Protein AF-A0A9D1CHQ2-F1 (afdb_monomer_lite)

Foldseek 3Di:
DVVCVVCVVVLVVLLVVLQVVLVVVCVVVVDDDLLSLLSSLLSSLVSLVVVLVVLVCVQVCVCLCVVLVVVVVVCVVVVNDDDPVVSVVVSVVSNVPDDRDPCNVVSNVSSVVSNVVSVVSPDPPD

pLDDT: mean 82.07, std 10.8, range [42.53, 94.44]

Sequence (126 aa):
MASFRKHWKTAVVLLVVGVVLFIIRQLYRGVWGLVFLSDLLFTVAMVYLIWGLIHTIGNMDMFASLIWGTKCLVRLIRGKQDSSQRMRDGYLEYVRSRRRHTDVPMLMVLAAGFFILSLLASLPVL

Organism: NCBI:txid2840693

Secondary structure (DSSP, 8-state):
-HHHHHHHHHHHHHHHHHHHHHHHHHHHH----TTHHHHHHHHHHHHHHHHHHHHHHHHTTTTHHHHHHHHHHHHHHTT----HHHHHHHHHHHHHTPPP-TTHHHHHHHHHHHHHHHHHHHS---

Structure (mmCIF, N/CA/C/O backbone):
data_AF-A0A9D1CHQ2-F1
#
_entry.id   AF-A0A9D1CHQ2-F1
#
loop_
_atom_site.group_PDB
_atom_site.id
_atom_site.type_symbol
_atom_site.label_atom_id
_atom_site.label_alt_id
_atom_site.label_comp_id
_atom_site.label_asym_id
_atom_site.label_entity_id
_atom_site.label_seq_id
_atom_site.pdbx_PDB_ins_code
_atom_site.Cartn_x
_atom_site.Cartn_y
_atom_site.Cartn_z
_atom_site.occupancy
_atom_site.B_iso_or_equiv
_atom_site.auth_seq_id
_atom_site.auth_comp_id
_atom_site.auth_asym_id
_atom_site.auth_atom_id
_atom_site.pdbx_PDB_model_num
ATOM 1 N N . MET A 1 1 ? -15.269 -11.206 -9.907 1.00 42.62 1 MET A N 1
ATOM 2 C CA . MET A 1 1 ? -15.216 -10.024 -10.807 1.00 42.62 1 MET A CA 1
ATOM 3 C C . MET A 1 1 ? -15.836 -8.742 -10.229 1.00 42.62 1 MET A C 1
ATOM 5 O O . MET A 1 1 ? -15.269 -7.683 -10.462 1.00 42.62 1 MET A O 1
ATOM 9 N N . ALA A 1 2 ? -16.917 -8.783 -9.433 1.00 44.66 2 ALA A N 1
ATOM 10 C CA . ALA A 1 2 ? -17.571 -7.568 -8.904 1.00 44.66 2 ALA A CA 1
ATOM 11 C C . ALA A 1 2 ? -16.686 -6.659 -8.007 1.00 44.66 2 ALA A C 1
ATOM 13 O O . ALA A 1 2 ? -16.865 -5.444 -8.004 1.00 44.66 2 ALA A O 1
ATOM 14 N N . SER A 1 3 ? -15.696 -7.214 -7.290 1.00 53.16 3 SER A N 1
ATOM 15 C CA . SER A 1 3 ? -14.783 -6.428 -6.433 1.00 53.16 3 SER A CA 1
ATOM 16 C C . SER A 1 3 ? -13.771 -5.577 -7.224 1.00 53.16 3 SER A C 1
ATOM 18 O O . SER A 1 3 ? -13.431 -4.472 -6.801 1.00 53.16 3 SER A O 1
ATOM 20 N N . PHE A 1 4 ? -13.341 -6.037 -8.407 1.00 54.09 4 PHE A N 1
ATOM 21 C CA . PHE A 1 4 ? -12.336 -5.345 -9.231 1.00 54.09 4 PHE A CA 1
ATOM 22 C C . PHE A 1 4 ? -12.855 -4.001 -9.756 1.00 54.09 4 PHE A C 1
ATOM 24 O O . PHE A 1 4 ? -12.169 -2.985 -9.674 1.00 54.09 4 PHE A O 1
ATOM 31 N N . ARG A 1 5 ? -14.112 -3.965 -10.222 1.00 60.31 5 ARG A N 1
ATOM 32 C CA . ARG A 1 5 ? -14.739 -2.739 -10.746 1.00 60.31 5 ARG A CA 1
ATOM 33 C C . ARG A 1 5 ? -14.895 -1.657 -9.671 1.00 60.31 5 ARG A C 1
ATOM 35 O O . ARG A 1 5 ? -14.860 -0.473 -9.985 1.00 60.31 5 ARG A O 1
ATOM 42 N N . LYS A 1 6 ? -15.037 -2.063 -8.403 1.00 70.44 6 LYS A N 1
ATOM 43 C CA . LYS A 1 6 ? -15.213 -1.158 -7.259 1.00 70.44 6 LYS A CA 1
ATOM 44 C C . LYS A 1 6 ? -13.916 -0.449 -6.854 1.00 70.44 6 LYS A C 1
ATOM 46 O O . LYS A 1 6 ? -13.975 0.704 -6.442 1.00 70.44 6 LYS A O 1
ATOM 51 N N . HIS A 1 7 ? -12.766 -1.108 -7.004 1.00 78.56 7 HIS A N 1
ATOM 52 C CA . HIS A 1 7 ? -11.463 -0.597 -6.547 1.00 78.56 7 HIS A CA 1
ATOM 53 C C . HIS A 1 7 ? -10.521 -0.188 -7.694 1.00 78.56 7 HIS A C 1
ATOM 55 O O . HIS A 1 7 ? -9.406 0.267 -7.452 1.00 78.56 7 HIS A O 1
ATOM 61 N N . TRP A 1 8 ? -10.987 -0.272 -8.945 1.00 80.81 8 TRP A N 1
ATOM 62 C CA . TRP A 1 8 ? -10.243 0.141 -10.140 1.00 80.81 8 TRP A CA 1
ATOM 63 C C . TRP A 1 8 ? -9.728 1.583 -10.067 1.00 80.81 8 TRP A C 1
ATOM 65 O O . TRP A 1 8 ? -8.591 1.845 -10.442 1.00 80.81 8 TRP A O 1
ATOM 75 N N . LYS A 1 9 ? -10.531 2.519 -9.539 1.00 86.50 9 LYS A N 1
ATOM 76 C CA . LYS A 1 9 ? -10.114 3.925 -9.388 1.00 86.50 9 LYS A CA 1
ATOM 77 C C . LYS A 1 9 ? -8.868 4.053 -8.507 1.00 86.50 9 LYS A C 1
ATOM 79 O O . LYS A 1 9 ? -7.944 4.765 -8.875 1.00 86.50 9 LYS A O 1
ATOM 84 N N . THR A 1 10 ? -8.828 3.335 -7.385 1.00 86.31 10 THR A N 1
ATOM 85 C CA . THR A 1 10 ? -7.673 3.318 -6.477 1.00 86.31 10 THR A CA 1
ATOM 86 C C . THR A 1 10 ? -6.443 2.747 -7.170 1.00 86.31 10 THR A C 1
ATOM 88 O O . THR A 1 10 ? -5.372 3.333 -7.076 1.00 86.31 10 THR A O 1
ATOM 91 N N . ALA A 1 11 ? -6.600 1.660 -7.930 1.00 87.38 11 ALA A N 1
ATOM 92 C CA . ALA A 1 11 ? -5.504 1.099 -8.712 1.00 87.38 11 ALA A CA 1
ATOM 93 C C . ALA A 1 11 ? -4.964 2.105 -9.745 1.00 87.38 11 ALA A C 1
ATOM 95 O O . ALA A 1 11 ? -3.767 2.362 -9.784 1.00 87.38 11 ALA A O 1
ATOM 96 N N . VAL A 1 12 ? -5.834 2.767 -10.514 1.00 91.56 12 VAL A N 1
ATOM 97 C CA . VAL A 1 12 ? -5.403 3.786 -11.490 1.00 91.56 12 VAL A CA 1
ATOM 98 C C . VAL A 1 12 ? -4.637 4.920 -10.812 1.00 91.56 12 VAL A C 1
ATOM 100 O O . VAL A 1 12 ? -3.578 5.308 -11.297 1.00 91.56 12 VAL A O 1
ATOM 103 N N . VAL A 1 13 ? -5.125 5.420 -9.674 1.00 91.94 13 VAL A N 1
ATOM 104 C CA . VAL A 1 13 ? -4.429 6.469 -8.915 1.00 91.94 13 VAL A CA 1
ATOM 105 C C . VAL A 1 13 ? -3.041 5.997 -8.475 1.00 91.94 13 VAL A C 1
ATOM 107 O O . VAL A 1 13 ? -2.070 6.717 -8.683 1.00 91.94 13 VAL A O 1
ATOM 110 N N . LEU A 1 14 ? -2.917 4.785 -7.929 1.00 92.19 14 LEU A N 1
ATOM 111 C CA . LEU A 1 14 ? -1.624 4.233 -7.504 1.00 92.19 14 LEU A CA 1
ATOM 112 C C . LEU A 1 14 ? -0.663 4.015 -8.676 1.00 92.19 14 LEU A C 1
ATOM 114 O O . LEU A 1 14 ? 0.534 4.253 -8.536 1.00 92.19 14 LEU A O 1
ATOM 118 N N . LEU A 1 15 ? -1.181 3.624 -9.842 1.00 92.69 15 LEU A N 1
ATOM 119 C CA . LEU A 1 15 ? -0.388 3.516 -11.062 1.00 92.69 15 LEU A CA 1
ATOM 120 C C . LEU A 1 15 ? 0.167 4.881 -11.478 1.00 92.69 15 LEU A C 1
ATOM 122 O O . LEU A 1 15 ? 1.365 4.997 -11.721 1.00 92.69 15 LEU A O 1
ATOM 126 N N . VAL A 1 16 ? -0.673 5.921 -11.497 1.00 94.25 16 VAL A N 1
ATOM 127 C CA . VAL A 1 16 ? -0.240 7.295 -11.803 1.00 94.25 16 VAL A CA 1
ATOM 128 C C . VAL A 1 16 ? 0.806 7.770 -10.795 1.00 94.25 16 VAL A C 1
ATOM 130 O O . VAL A 1 16 ? 1.835 8.303 -11.199 1.00 94.25 16 VAL A O 1
ATOM 133 N N . VAL A 1 17 ? 0.598 7.525 -9.498 1.00 94.06 17 VAL A N 1
ATOM 134 C CA . VAL A 1 17 ? 1.577 7.859 -8.449 1.00 94.06 17 VAL A CA 1
ATOM 135 C C . VAL A 1 17 ? 2.912 7.150 -8.691 1.00 94.06 17 VAL A C 1
ATOM 137 O O . VAL A 1 17 ? 3.956 7.793 -8.625 1.00 94.06 17 VAL A O 1
ATOM 140 N N . GLY A 1 18 ? 2.898 5.856 -9.022 1.00 91.19 18 GLY A N 1
ATOM 141 C CA . GLY A 1 18 ? 4.113 5.102 -9.343 1.00 91.19 18 GLY A CA 1
ATOM 142 C C . GLY A 1 18 ? 4.865 5.657 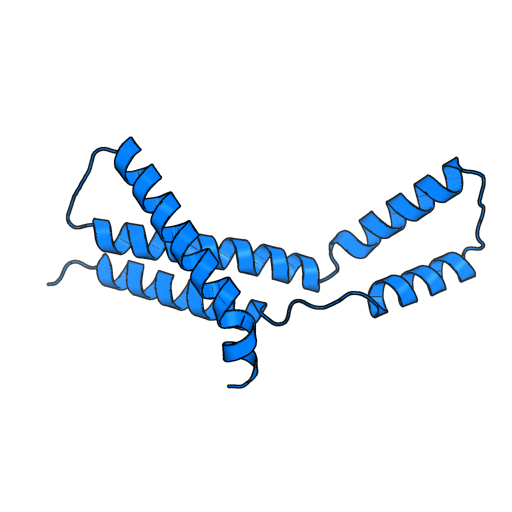-10.552 1.00 91.19 18 GLY A C 1
ATOM 143 O O . GLY A 1 18 ? 6.083 5.818 -10.489 1.00 91.19 18 GLY A O 1
ATOM 144 N N . VAL A 1 19 ? 4.148 6.026 -11.618 1.00 92.31 19 VAL A N 1
ATOM 145 C CA . VAL A 1 19 ? 4.735 6.655 -12.813 1.00 92.31 19 VAL A CA 1
ATOM 146 C C . VAL A 1 19 ? 5.344 8.018 -12.474 1.00 92.31 19 VAL A C 1
ATOM 148 O O . VAL A 1 19 ? 6.474 8.298 -12.865 1.00 92.31 19 VAL A O 1
ATOM 151 N N . VAL A 1 20 ? 4.637 8.857 -11.713 1.00 93.38 20 VAL A N 1
ATOM 152 C CA . VAL A 1 20 ? 5.133 10.182 -11.306 1.00 93.38 20 VAL A CA 1
ATOM 153 C C . VAL A 1 20 ? 6.388 10.060 -10.442 1.00 93.38 20 VAL A C 1
ATOM 155 O O . VAL A 1 20 ? 7.378 10.737 -10.712 1.00 93.38 20 VAL A O 1
ATOM 158 N N . LEU A 1 21 ? 6.389 9.170 -9.444 1.00 91.00 21 LEU A N 1
ATOM 159 C CA . LEU A 1 21 ? 7.564 8.921 -8.600 1.00 91.00 21 LEU A CA 1
ATOM 160 C C . LEU A 1 21 ? 8.759 8.433 -9.417 1.00 91.00 21 LEU A C 1
ATOM 162 O O . LEU A 1 21 ? 9.891 8.846 -9.168 1.00 91.00 21 LEU A O 1
ATOM 166 N N . PHE A 1 22 ? 8.508 7.587 -10.412 1.00 90.12 22 PHE A N 1
ATOM 167 C CA . PHE A 1 22 ? 9.542 7.135 -11.323 1.00 90.12 22 PHE A CA 1
ATOM 168 C C . PHE A 1 22 ? 10.112 8.280 -12.177 1.00 90.12 22 PHE A C 1
ATOM 170 O O . PHE A 1 22 ? 11.332 8.418 -12.256 1.00 90.12 22 PHE A O 1
ATOM 177 N N . ILE A 1 23 ? 9.263 9.138 -12.756 1.00 87.62 23 ILE A N 1
ATOM 178 C CA . ILE A 1 23 ? 9.707 10.310 -13.531 1.00 87.62 23 ILE A CA 1
ATOM 179 C C . ILE A 1 23 ? 10.569 11.224 -12.659 1.00 87.62 23 ILE A C 1
ATOM 181 O O . ILE A 1 23 ? 11.662 11.605 -13.072 1.00 87.62 23 ILE A O 1
ATOM 185 N N . ILE A 1 24 ? 10.120 11.526 -11.437 1.00 87.69 24 ILE A N 1
ATOM 186 C CA . ILE A 1 24 ? 10.886 12.327 -10.474 1.00 87.69 24 ILE A CA 1
ATOM 187 C C . ILE A 1 24 ? 12.249 11.674 -10.224 1.00 87.69 24 ILE A C 1
ATOM 189 O O . ILE A 1 24 ? 13.282 12.325 -10.372 1.00 87.69 24 ILE A O 1
ATOM 193 N N . ARG A 1 25 ? 12.277 10.373 -9.913 1.00 85.88 25 ARG A N 1
ATOM 194 C CA . ARG A 1 25 ? 13.520 9.623 -9.680 1.00 85.88 25 ARG A CA 1
ATOM 195 C C . ARG A 1 25 ? 14.476 9.693 -10.875 1.00 85.88 25 ARG A C 1
ATOM 197 O O . ARG A 1 25 ? 15.681 9.824 -10.664 1.00 85.88 25 ARG A O 1
ATOM 204 N N . GLN A 1 26 ? 13.960 9.633 -12.102 1.00 82.38 26 GLN A N 1
ATOM 205 C CA . GLN A 1 26 ? 14.780 9.708 -13.312 1.00 82.38 26 GLN A CA 1
ATOM 206 C C . GLN A 1 26 ? 15.279 11.107 -13.643 1.00 82.38 26 GLN A C 1
ATOM 208 O O . GLN A 1 26 ? 16.426 11.239 -14.071 1.00 82.38 26 GLN A O 1
ATOM 213 N N . LEU A 1 27 ? 14.496 12.145 -13.356 1.00 83.19 27 LEU A N 1
ATOM 214 C CA . LEU A 1 27 ? 14.970 13.527 -13.427 1.00 83.19 27 LEU A CA 1
ATOM 215 C C . LEU A 1 27 ? 16.160 13.757 -12.483 1.00 83.19 27 LEU A C 1
ATOM 217 O O . LEU A 1 27 ? 17.128 14.399 -12.878 1.00 83.19 27 LEU A O 1
ATOM 221 N N . TYR A 1 28 ? 16.134 13.178 -11.277 1.00 82.00 28 TYR A N 1
ATOM 222 C CA . TYR A 1 28 ? 17.252 13.271 -10.330 1.00 82.00 28 TYR A CA 1
ATOM 223 C C . TYR A 1 28 ? 18.483 12.449 -10.730 1.00 82.00 28 TYR A C 1
ATOM 225 O O . TYR A 1 28 ? 19.602 12.843 -10.416 1.00 82.00 28 TYR A O 1
ATOM 233 N N . ARG A 1 29 ? 18.301 11.290 -11.376 1.00 76.56 29 ARG A N 1
ATOM 234 C CA . ARG A 1 29 ? 19.416 10.398 -11.737 1.00 76.56 29 ARG A CA 1
ATOM 235 C C . ARG A 1 29 ? 20.093 10.757 -13.056 1.00 76.56 29 ARG A C 1
ATOM 237 O O . ARG A 1 29 ? 21.244 10.385 -13.233 1.00 76.56 29 ARG A O 1
ATOM 244 N N . GLY A 1 30 ? 19.404 11.425 -13.982 1.00 67.25 30 GLY A N 1
ATOM 245 C CA . GLY A 1 30 ? 19.966 11.826 -15.279 1.00 67.25 30 GLY A CA 1
ATOM 246 C C . GLY A 1 30 ? 20.327 10.669 -16.226 1.00 67.25 30 GLY A C 1
ATOM 247 O O . GLY A 1 30 ? 20.876 10.911 -17.296 1.00 67.25 30 GLY A O 1
ATOM 248 N N . VAL A 1 31 ? 20.017 9.415 -15.871 1.00 60.59 31 VAL A N 1
ATOM 249 C CA . VAL A 1 31 ? 20.359 8.216 -16.654 1.00 60.59 31 VAL A CA 1
ATOM 250 C C . VAL A 1 31 ? 19.116 7.691 -17.365 1.00 60.59 31 VAL A C 1
ATOM 252 O O . VAL A 1 31 ? 18.246 7.098 -16.735 1.00 60.59 31 VAL A O 1
ATOM 255 N N . TRP A 1 32 ? 19.052 7.856 -18.685 1.00 62.59 32 TRP A N 1
ATOM 256 C CA . TRP A 1 32 ? 18.013 7.278 -19.543 1.00 62.59 32 TRP A CA 1
ATOM 257 C C . TRP A 1 32 ? 18.625 6.109 -20.327 1.00 62.59 32 TRP A C 1
ATOM 259 O O . TRP A 1 32 ? 19.257 6.316 -21.356 1.00 62.59 32 TRP A O 1
ATOM 269 N N . GLY A 1 33 ? 18.515 4.886 -19.799 1.00 63.62 33 GLY A N 1
ATOM 270 C CA . GLY A 1 33 ? 19.120 3.682 -20.389 1.00 63.62 33 GLY A CA 1
ATOM 271 C C . GLY A 1 33 ? 18.150 2.503 -20.508 1.00 63.62 33 GLY A C 1
ATOM 272 O O . GLY A 1 33 ? 17.009 2.585 -20.067 1.00 63.62 33 GLY A O 1
ATOM 273 N N . LEU A 1 34 ? 18.622 1.381 -21.067 1.00 59.47 34 LEU A N 1
ATOM 274 C CA . LEU A 1 34 ? 17.850 0.151 -21.348 1.00 59.47 34 LEU A CA 1
ATOM 275 C C . LEU A 1 34 ? 17.070 -0.425 -20.146 1.00 59.47 34 LEU A C 1
ATOM 277 O O . LEU A 1 34 ? 16.048 -1.075 -20.333 1.00 59.47 34 LEU A O 1
ATOM 281 N N . VAL A 1 35 ? 17.497 -0.139 -18.913 1.00 70.75 35 VAL A N 1
ATOM 282 C CA . VAL A 1 35 ? 16.851 -0.617 -17.670 1.00 70.75 35 VAL A CA 1
ATOM 283 C C . VAL A 1 35 ? 15.606 0.209 -17.289 1.00 70.75 35 VAL A C 1
ATOM 285 O O . VAL A 1 35 ? 14.903 -0.111 -16.332 1.00 70.75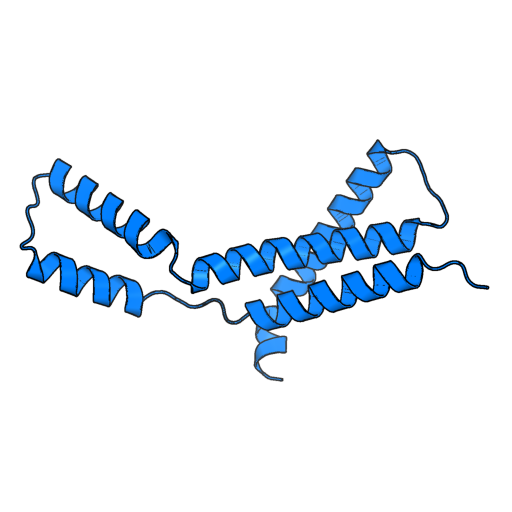 35 VAL A O 1
ATOM 288 N N . PHE A 1 36 ? 15.281 1.252 -18.060 1.00 80.25 36 PHE A N 1
ATOM 289 C CA . PHE A 1 36 ? 14.183 2.189 -17.800 1.00 80.25 36 PHE A CA 1
ATOM 290 C C . PHE A 1 36 ? 12.826 1.506 -17.586 1.00 80.25 36 PHE A C 1
ATOM 292 O O . PHE A 1 36 ? 12.085 1.875 -16.675 1.00 80.25 36 PHE A O 1
ATOM 299 N N . LEU A 1 37 ? 12.502 0.492 -18.395 1.00 82.62 37 LEU A N 1
ATOM 300 C CA . LEU A 1 37 ? 11.223 -0.212 -18.291 1.00 82.62 37 LEU A CA 1
ATOM 301 C C . LEU A 1 37 ? 11.142 -1.064 -17.017 1.00 82.62 37 LEU A C 1
ATOM 303 O O . LEU A 1 37 ? 10.117 -1.047 -16.336 1.00 82.62 37 LEU A O 1
ATOM 307 N N . SER A 1 38 ? 12.224 -1.765 -16.667 1.00 85.19 38 SER A N 1
ATOM 308 C CA . SER A 1 38 ? 12.296 -2.533 -15.420 1.00 85.19 38 SER A CA 1
ATOM 309 C C . SER A 1 38 ? 12.149 -1.619 -14.204 1.00 85.19 38 SER A C 1
ATOM 311 O O . SER A 1 38 ? 11.326 -1.890 -13.331 1.00 85.19 38 SER A O 1
ATOM 313 N N . ASP A 1 39 ? 12.874 -0.498 -14.172 1.00 87.00 39 ASP A N 1
ATOM 314 C CA . ASP A 1 39 ? 12.838 0.438 -13.046 1.00 87.00 39 ASP A CA 1
ATOM 315 C C . ASP A 1 39 ? 11.458 1.096 -12.874 1.00 87.00 39 ASP A C 1
ATOM 317 O O . ASP A 1 39 ? 11.011 1.320 -11.741 1.00 87.00 39 ASP A O 1
ATOM 321 N N . LEU A 1 40 ? 10.757 1.376 -13.979 1.00 89.75 40 LEU A N 1
ATOM 322 C CA . LEU A 1 40 ? 9.380 1.872 -13.960 1.00 89.75 40 LEU A CA 1
ATOM 323 C C . LEU A 1 40 ? 8.441 0.841 -13.332 1.00 89.75 40 LEU A C 1
ATOM 325 O O . LEU A 1 40 ? 7.723 1.153 -12.379 1.00 89.75 40 LEU A O 1
ATOM 329 N N . LEU A 1 41 ? 8.462 -0.389 -13.851 1.00 90.25 41 LEU A N 1
ATOM 330 C CA . LEU A 1 41 ? 7.615 -1.484 -13.378 1.00 90.25 41 LEU A CA 1
ATOM 331 C C . LEU A 1 41 ? 7.887 -1.793 -11.903 1.00 90.25 41 LEU A C 1
ATOM 333 O O . LEU A 1 41 ? 6.944 -1.954 -11.129 1.00 90.25 41 LEU A O 1
ATOM 337 N N . PHE A 1 42 ? 9.155 -1.781 -11.490 1.00 90.31 42 PHE A N 1
ATOM 338 C CA . PHE A 1 42 ? 9.553 -1.947 -10.097 1.00 90.31 42 PHE A CA 1
ATOM 339 C C . PHE A 1 42 ? 8.993 -0.836 -9.206 1.00 90.31 42 PHE A C 1
ATOM 341 O O . PHE A 1 42 ? 8.433 -1.104 -8.144 1.00 90.31 42 PHE A O 1
ATOM 348 N N . THR A 1 43 ? 9.112 0.422 -9.634 1.00 92.12 43 THR A N 1
ATOM 349 C CA . THR A 1 43 ? 8.628 1.570 -8.853 1.00 92.12 43 THR A CA 1
ATOM 350 C C . THR A 1 43 ? 7.112 1.501 -8.672 1.00 92.12 43 THR A C 1
ATOM 352 O O . THR A 1 43 ? 6.611 1.673 -7.560 1.00 92.12 43 THR A O 1
ATOM 355 N N . VAL A 1 44 ? 6.377 1.167 -9.737 1.00 93.12 44 VAL A N 1
ATOM 356 C CA . VAL A 1 44 ? 4.929 0.933 -9.672 1.00 93.12 44 VAL A CA 1
ATOM 357 C C . VAL A 1 44 ? 4.612 -0.239 -8.736 1.00 93.12 44 VAL A C 1
ATOM 359 O O . VAL A 1 44 ? 3.764 -0.091 -7.856 1.00 93.12 44 VAL A O 1
ATOM 362 N N . ALA A 1 45 ? 5.322 -1.367 -8.850 1.00 92.81 45 ALA A N 1
ATOM 363 C CA . ALA A 1 45 ? 5.144 -2.527 -7.975 1.00 92.81 45 ALA A CA 1
ATOM 364 C C . ALA A 1 45 ? 5.302 -2.163 -6.491 1.00 92.81 45 ALA A C 1
ATOM 366 O O . ALA A 1 45 ? 4.462 -2.539 -5.672 1.00 92.81 45 ALA A O 1
ATOM 367 N N . MET A 1 46 ? 6.330 -1.380 -6.149 1.00 94.38 46 MET A N 1
ATOM 368 C CA . MET A 1 46 ? 6.575 -0.930 -4.777 1.00 94.38 46 MET A CA 1
ATOM 369 C C . MET A 1 46 ? 5.452 -0.039 -4.242 1.00 94.38 46 MET A C 1
ATOM 371 O O . MET A 1 46 ? 5.054 -0.202 -3.092 1.00 94.38 46 MET A O 1
ATOM 375 N N . VAL A 1 47 ? 4.886 0.856 -5.059 1.00 94.44 47 VAL A N 1
ATOM 376 C CA . VAL A 1 47 ? 3.745 1.692 -4.641 1.00 94.44 47 VAL A CA 1
ATOM 377 C C . VAL A 1 47 ? 2.530 0.833 -4.292 1.00 94.44 47 VAL A C 1
ATOM 379 O O . VAL A 1 47 ? 1.931 1.016 -3.230 1.00 94.44 47 VAL A O 1
ATOM 382 N N . TYR A 1 48 ? 2.190 -0.141 -5.141 1.00 92.69 48 TYR A N 1
ATOM 383 C CA . TYR A 1 48 ? 1.099 -1.078 -4.863 1.00 92.69 48 TYR A CA 1
ATOM 384 C C . TYR A 1 48 ? 1.363 -1.930 -3.619 1.00 92.69 48 TYR A C 1
ATOM 386 O O . TYR A 1 48 ? 0.453 -2.136 -2.814 1.00 92.69 48 TYR A O 1
ATOM 394 N N . LEU A 1 49 ? 2.602 -2.396 -3.443 1.00 92.56 49 LEU A N 1
ATOM 395 C CA . LEU A 1 49 ? 3.008 -3.217 -2.308 1.00 92.56 49 LEU A CA 1
ATOM 396 C C . LEU A 1 49 ? 2.909 -2.441 -0.991 1.00 92.56 49 LEU A C 1
ATOM 398 O O . LEU A 1 49 ? 2.277 -2.918 -0.052 1.00 92.56 49 LEU A O 1
ATOM 402 N N . ILE A 1 50 ? 3.469 -1.230 -0.933 1.00 92.88 50 ILE A N 1
ATOM 403 C CA . ILE A 1 50 ? 3.420 -0.365 0.254 1.00 92.88 50 ILE A CA 1
ATOM 404 C C . ILE A 1 50 ? 1.969 -0.038 0.605 1.00 92.88 50 ILE A C 1
ATOM 406 O O . ILE A 1 50 ? 1.559 -0.208 1.754 1.00 92.88 50 ILE A O 1
ATOM 410 N N . TRP A 1 51 ? 1.167 0.376 -0.378 1.00 91.69 51 TRP A N 1
ATOM 411 C CA . TRP A 1 51 ? -0.236 0.712 -0.143 1.00 91.69 51 TRP A CA 1
ATOM 412 C C . TRP A 1 51 ? -1.046 -0.497 0.339 1.00 91.69 51 TRP A C 1
ATOM 414 O O . TRP A 1 51 ? -1.796 -0.412 1.314 1.00 91.69 51 TRP A O 1
ATOM 424 N N . GLY A 1 52 ? -0.850 -1.654 -0.298 1.00 88.69 52 GLY A N 1
ATOM 425 C CA . GLY A 1 52 ? -1.487 -2.894 0.117 1.00 88.69 52 GLY A CA 1
ATOM 426 C C . GLY A 1 52 ? -1.061 -3.324 1.524 1.00 88.69 52 GLY A C 1
ATOM 427 O O . GLY A 1 52 ? -1.918 -3.735 2.297 1.00 88.69 52 GLY A O 1
ATOM 428 N N . LEU A 1 53 ? 0.219 -3.185 1.894 1.00 88.62 53 LEU A N 1
ATOM 429 C CA . LEU A 1 53 ? 0.714 -3.505 3.238 1.00 88.62 53 LEU A CA 1
ATOM 430 C C . LEU A 1 53 ? 0.090 -2.599 4.302 1.00 88.62 53 LEU A C 1
ATOM 432 O O . LEU A 1 53 ? -0.341 -3.103 5.337 1.00 88.62 53 LEU A O 1
ATOM 436 N N . ILE A 1 54 ? -0.030 -1.294 4.040 1.00 86.81 54 ILE A N 1
ATOM 437 C CA . ILE A 1 54 ? -0.708 -0.353 4.946 1.00 86.81 54 ILE A CA 1
ATOM 438 C C . ILE A 1 54 ? -2.155 -0.800 5.190 1.00 86.81 54 ILE A C 1
ATOM 440 O O . ILE A 1 54 ? -2.604 -0.857 6.337 1.00 86.81 54 ILE A O 1
ATOM 444 N N . HIS A 1 55 ? -2.880 -1.172 4.133 1.00 85.75 55 HIS A N 1
ATOM 445 C CA . HIS A 1 55 ? -4.251 -1.669 4.259 1.00 85.75 55 HIS A CA 1
ATOM 446 C C . HIS A 1 55 ? -4.323 -3.042 4.954 1.00 85.75 55 HIS A C 1
ATOM 448 O O . HIS A 1 55 ? -5.249 -3.273 5.731 1.00 85.75 55 HIS A O 1
ATOM 454 N N . THR A 1 56 ? -3.351 -3.938 4.744 1.00 84.31 56 THR A N 1
ATOM 455 C CA . THR A 1 56 ? -3.247 -5.217 5.472 1.00 84.31 56 THR A CA 1
ATOM 456 C C . THR A 1 56 ? -3.060 -4.983 6.966 1.00 84.31 56 THR A C 1
ATOM 458 O O . THR A 1 56 ? -3.802 -5.544 7.768 1.00 84.31 56 THR A O 1
ATOM 461 N N . ILE A 1 57 ? -2.128 -4.106 7.347 1.00 82.38 57 ILE A N 1
ATOM 462 C CA . ILE A 1 57 ? -1.885 -3.731 8.746 1.00 82.38 57 ILE A CA 1
ATOM 463 C C . ILE A 1 57 ? -3.147 -3.102 9.355 1.00 82.38 57 ILE A C 1
ATOM 465 O O . ILE A 1 57 ? -3.531 -3.431 10.479 1.00 82.38 57 ILE A O 1
ATOM 469 N N . GLY A 1 58 ? -3.835 -2.244 8.594 1.00 77.25 58 GLY A N 1
ATOM 470 C CA . GLY A 1 58 ? -5.120 -1.667 8.985 1.00 77.25 58 GLY A CA 1
ATOM 471 C C . GLY A 1 58 ? -6.214 -2.718 9.210 1.00 77.25 58 GLY A C 1
ATOM 472 O O . GLY A 1 58 ? -6.967 -2.608 10.175 1.00 77.25 58 GLY A O 1
ATOM 473 N N . ASN A 1 59 ? -6.268 -3.752 8.367 1.00 79.25 59 ASN A N 1
ATOM 474 C CA . ASN A 1 59 ? -7.229 -4.857 8.453 1.00 79.25 59 ASN A CA 1
ATOM 475 C C . ASN A 1 59 ? -6.946 -5.854 9.575 1.00 79.25 59 ASN A C 1
ATOM 477 O O . ASN A 1 59 ? -7.873 -6.515 10.037 1.00 79.25 59 ASN A O 1
ATOM 481 N N . MET A 1 60 ? -5.686 -5.992 9.985 1.00 74.81 60 MET A N 1
ATOM 482 C CA . MET A 1 60 ? -5.287 -6.848 11.104 1.00 74.81 60 MET A CA 1
ATOM 483 C C . MET A 1 60 ? -5.623 -6.232 12.467 1.00 74.81 60 MET A C 1
ATOM 485 O O . MET A 1 60 ? -5.327 -6.842 13.490 1.00 74.81 60 MET A O 1
ATOM 489 N N . ASP A 1 61 ? -6.196 -5.022 12.499 1.00 72.75 61 ASP A N 1
ATOM 490 C CA . ASP A 1 61 ? -6.504 -4.292 13.731 1.00 72.75 61 ASP A CA 1
ATOM 491 C C . ASP A 1 61 ? -5.276 -4.126 14.649 1.00 72.75 61 ASP A C 1
ATOM 493 O O . ASP A 1 61 ? -5.405 -3.908 15.852 1.00 72.75 61 ASP A O 1
ATOM 497 N N . MET A 1 62 ? -4.066 -4.157 14.070 1.00 69.00 62 MET A N 1
ATOM 498 C CA . MET A 1 62 ? -2.790 -4.190 14.799 1.00 69.00 62 MET A CA 1
ATOM 499 C C . MET A 1 62 ? -2.610 -2.973 15.721 1.00 69.00 62 MET A C 1
ATOM 501 O O . MET A 1 62 ? -1.999 -3.068 16.781 1.00 69.00 62 MET A O 1
ATOM 505 N N . PHE A 1 63 ? -3.215 -1.839 15.352 1.00 72.38 63 PHE A N 1
ATOM 506 C CA . PHE A 1 63 ? -3.241 -0.605 16.146 1.00 72.38 63 PHE A CA 1
ATOM 507 C C . PHE A 1 63 ? -4.597 -0.314 16.806 1.00 72.38 63 PHE A C 1
ATOM 509 O O . PHE A 1 63 ? -4.780 0.755 17.391 1.00 72.38 63 PHE A O 1
ATOM 516 N N . ALA A 1 64 ? -5.586 -1.207 16.703 1.00 75.75 64 ALA A N 1
ATOM 517 C CA . ALA A 1 64 ? -6.914 -0.975 17.269 1.00 75.75 64 ALA A CA 1
ATOM 518 C C . ALA A 1 64 ? -6.884 -0.895 18.796 1.00 75.75 64 ALA A C 1
ATOM 520 O O . ALA A 1 64 ? -7.518 -0.004 19.365 1.00 75.75 64 ALA A O 1
ATOM 521 N N . SER A 1 65 ? -6.090 -1.752 19.437 1.00 75.69 65 SER A N 1
ATOM 522 C CA . SER A 1 65 ? -5.838 -1.711 20.878 1.00 75.69 65 SER A CA 1
ATOM 523 C C . SER A 1 65 ? -5.171 -0.400 21.300 1.00 75.69 65 SER A C 1
ATOM 525 O O . SER A 1 65 ? -5.613 0.222 22.261 1.00 75.69 65 SER A O 1
ATOM 527 N N . LEU A 1 66 ? -4.169 0.065 20.545 1.00 81.62 66 LEU A N 1
ATOM 528 C CA . LEU A 1 66 ? -3.438 1.300 20.832 1.00 81.62 66 LEU A CA 1
ATOM 529 C C . LEU A 1 66 ? -4.350 2.532 20.720 1.00 81.62 66 LEU A C 1
ATOM 531 O O . LEU A 1 66 ? -4.443 3.321 21.655 1.00 81.62 66 LEU A O 1
ATOM 535 N N . ILE A 1 67 ? -5.087 2.661 19.610 1.00 82.19 67 ILE A N 1
ATOM 536 C CA . ILE A 1 67 ? -6.007 3.785 19.368 1.00 82.19 67 ILE A CA 1
ATOM 537 C C . ILE A 1 67 ? -7.130 3.803 20.409 1.00 82.19 67 ILE A C 1
ATOM 539 O O . ILE A 1 67 ? -7.514 4.868 20.903 1.00 82.19 67 ILE A O 1
ATOM 543 N N . TRP A 1 68 ? -7.670 2.632 20.754 1.00 83.62 68 TRP A N 1
ATOM 544 C CA . TRP A 1 68 ? -8.674 2.530 21.807 1.00 83.62 68 TRP A CA 1
ATOM 545 C C . TRP A 1 68 ? -8.094 2.892 23.176 1.00 83.62 68 TRP A C 1
ATOM 547 O O . TRP A 1 68 ? -8.699 3.681 23.900 1.00 83.62 68 TRP A O 1
ATOM 557 N N . GLY A 1 69 ? -6.890 2.409 23.487 1.00 82.31 69 GLY A N 1
ATOM 558 C CA . GLY A 1 69 ? -6.147 2.753 24.697 1.00 82.31 69 GLY A CA 1
ATOM 559 C C . GLY A 1 69 ? -5.951 4.261 24.846 1.00 82.31 69 GLY A C 1
ATOM 560 O O . GLY A 1 69 ? -6.269 4.815 25.895 1.00 82.31 69 GLY A O 1
ATOM 561 N N . THR A 1 70 ? -5.550 4.962 23.780 1.00 85.69 70 THR A N 1
ATOM 562 C CA . THR A 1 70 ? -5.435 6.429 23.793 1.00 85.69 70 THR A CA 1
ATOM 563 C C . THR A 1 70 ? -6.787 7.108 24.030 1.00 85.69 70 THR A C 1
ATOM 565 O O . THR A 1 70 ? -6.870 8.051 24.815 1.00 85.69 70 THR A O 1
ATOM 568 N N . LYS A 1 71 ? -7.881 6.626 23.421 1.00 84.69 71 LYS A N 1
ATOM 569 C CA . LYS A 1 71 ? -9.234 7.164 23.678 1.00 84.69 71 LYS A CA 1
ATOM 570 C C . LYS A 1 71 ? -9.674 6.967 25.129 1.00 84.69 71 LYS A C 1
ATOM 572 O O . LYS A 1 71 ? -10.349 7.836 25.683 1.00 84.69 71 LYS A O 1
ATOM 577 N N . CYS A 1 72 ? -9.328 5.834 25.730 1.00 84.62 72 CYS A N 1
ATOM 578 C CA . CYS A 1 72 ? -9.574 5.558 27.141 1.00 84.62 72 CYS A CA 1
ATOM 579 C C . CYS A 1 72 ? -8.737 6.476 28.039 1.00 84.62 72 CYS A C 1
ATOM 581 O O . CYS A 1 72 ? -9.286 7.064 28.966 1.00 84.62 72 CYS A O 1
ATOM 583 N N . LEU A 1 73 ? -7.461 6.689 27.708 1.00 85.56 73 LEU A N 1
ATOM 584 C CA . LEU A 1 73 ? -6.580 7.614 28.421 1.00 85.56 73 LEU A CA 1
ATOM 585 C C . LEU A 1 73 ? -7.115 9.054 28.383 1.00 85.56 73 LEU A C 1
ATOM 587 O O . LEU A 1 73 ? -7.197 9.714 29.413 1.00 85.56 73 LEU A O 1
ATOM 591 N N . VAL A 1 74 ? -7.569 9.528 27.219 1.00 87.62 74 VAL A N 1
ATOM 592 C CA . VAL A 1 74 ? -8.184 10.861 27.080 1.00 87.62 74 VAL A CA 1
ATOM 593 C C . VAL A 1 74 ? -9.471 10.980 27.904 1.00 87.62 74 VAL A C 1
ATOM 595 O O . VAL A 1 74 ? -9.722 12.027 28.499 1.00 87.62 74 VAL A O 1
ATOM 598 N N . ARG A 1 75 ? -10.299 9.927 27.965 1.00 85.44 75 ARG A N 1
ATOM 599 C CA . ARG A 1 75 ? -11.501 9.905 28.820 1.00 85.44 75 ARG A CA 1
ATOM 600 C C . ARG A 1 75 ? -11.149 9.97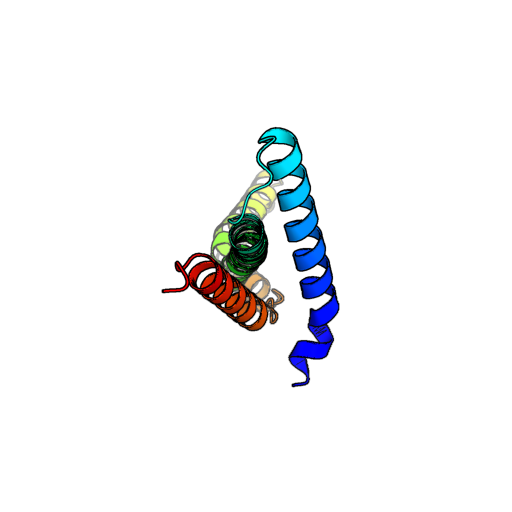0 30.303 1.00 85.44 75 ARG A C 1
ATOM 602 O O . ARG A 1 75 ? -11.791 10.731 31.025 1.00 85.44 75 ARG A O 1
ATOM 609 N N . LEU A 1 76 ? -10.110 9.247 30.713 1.00 87.19 76 LEU A N 1
ATOM 610 C CA . LEU A 1 76 ? -9.606 9.255 32.081 1.00 87.19 76 LEU A CA 1
ATOM 611 C C . LEU A 1 76 ? -9.110 10.650 32.485 1.00 87.19 76 LEU A C 1
ATOM 613 O O . LEU A 1 76 ? -9.520 11.161 33.520 1.00 87.19 76 LEU A O 1
ATOM 617 N N . ILE A 1 77 ? -8.317 11.306 31.629 1.00 89.75 77 ILE A N 1
ATOM 618 C CA . ILE A 1 77 ? -7.836 12.684 31.851 1.00 89.75 77 ILE A CA 1
ATOM 619 C C . ILE A 1 77 ? -9.006 13.678 31.958 1.00 89.75 77 ILE A C 1
ATOM 621 O O . ILE A 1 77 ? -8.933 14.653 32.697 1.00 89.75 77 ILE A O 1
ATOM 625 N N . ARG A 1 78 ? -10.118 13.422 31.258 1.00 89.06 78 ARG A N 1
ATOM 626 C CA . ARG A 1 78 ? -11.354 14.222 31.332 1.00 89.06 78 ARG A CA 1
ATOM 627 C C . ARG A 1 78 ? -12.266 13.855 32.515 1.00 89.06 78 ARG A C 1
ATOM 629 O O . ARG A 1 78 ? -13.414 14.292 32.536 1.00 89.06 78 ARG A O 1
ATOM 636 N N . GLY A 1 79 ? -11.802 13.033 33.459 1.00 86.75 79 GLY A N 1
ATOM 637 C CA . GLY A 1 79 ? -12.552 12.647 34.659 1.00 86.75 79 GLY A CA 1
ATOM 638 C C . GLY A 1 79 ? -13.684 11.642 34.421 1.00 86.75 79 GLY A C 1
ATOM 639 O O . GLY A 1 79 ? -14.500 11.418 35.311 1.00 86.75 79 GLY A O 1
ATOM 640 N N . LYS A 1 80 ? -13.766 11.020 33.236 1.00 80.50 80 LYS A N 1
ATOM 641 C CA . LYS A 1 80 ? -14.749 9.965 32.953 1.00 80.50 80 LYS A CA 1
ATOM 642 C C . LYS A 1 80 ? -14.146 8.604 33.293 1.00 80.50 80 LYS A C 1
ATOM 644 O O . LYS A 1 80 ? -13.386 8.052 32.498 1.00 80.50 80 LYS A O 1
ATOM 649 N N . GLN A 1 81 ? -14.488 8.069 34.463 1.00 76.81 81 GLN A N 1
ATOM 650 C CA . GLN A 1 81 ? -14.184 6.687 34.838 1.00 76.81 81 GLN A CA 1
ATOM 651 C C . GLN A 1 81 ? -15.313 5.760 34.379 1.00 76.81 81 GLN A C 1
ATOM 653 O O . GLN A 1 81 ? -16.430 5.816 34.888 1.00 76.81 81 GLN A O 1
ATOM 658 N N . ASP A 1 82 ? -15.008 4.907 33.404 1.00 78.56 82 ASP A N 1
ATOM 659 C CA . ASP A 1 82 ? -15.877 3.809 32.984 1.00 78.56 82 ASP A CA 1
ATOM 660 C C . ASP A 1 82 ? -15.478 2.526 33.737 1.00 78.56 82 ASP A C 1
ATOM 662 O O . ASP A 1 82 ? -14.302 2.312 34.037 1.00 78.56 82 ASP A O 1
ATOM 666 N N . SER A 1 83 ? -16.442 1.646 34.026 1.00 82.25 83 SER A N 1
ATOM 667 C CA . SER A 1 83 ? -16.136 0.323 34.582 1.00 82.25 83 SER A CA 1
ATOM 668 C C . SER A 1 83 ? -15.383 -0.541 33.563 1.00 82.25 83 SER A C 1
ATOM 670 O O . SER A 1 83 ? -15.558 -0.403 32.348 1.00 82.25 83 SER A O 1
ATOM 672 N N . SER A 1 84 ? -14.572 -1.483 34.049 1.00 80.12 84 SER A N 1
ATOM 673 C CA . SER A 1 84 ? -13.788 -2.394 33.201 1.00 80.12 84 SER A CA 1
ATOM 674 C C . SER A 1 84 ? -14.658 -3.197 32.224 1.00 80.12 84 SER A C 1
ATOM 676 O O . SER A 1 84 ? -14.276 -3.379 31.067 1.00 80.12 84 SER A O 1
ATOM 678 N N . GLN A 1 85 ? -15.859 -3.609 32.647 1.00 82.19 85 GLN A N 1
ATOM 679 C CA . GLN A 1 85 ? -16.843 -4.276 31.787 1.00 82.19 85 GLN A CA 1
ATOM 680 C C . GLN A 1 85 ? -17.298 -3.367 30.637 1.00 82.19 85 GLN A C 1
ATOM 682 O O . GLN A 1 85 ? -17.215 -3.760 29.475 1.00 82.19 85 GLN A O 1
ATOM 687 N N . ARG A 1 86 ? -17.666 -2.113 30.932 1.00 83.81 86 ARG A N 1
ATOM 688 C CA . ARG A 1 86 ? -18.098 -1.142 29.916 1.00 83.81 86 ARG A CA 1
ATOM 689 C C . ARG A 1 86 ? -16.977 -0.792 28.933 1.00 83.81 86 ARG A C 1
ATOM 691 O O . ARG A 1 86 ? -17.232 -0.596 27.746 1.00 83.81 86 ARG A O 1
ATOM 698 N N . MET A 1 87 ? -15.728 -0.746 29.403 1.00 82.06 87 MET A N 1
ATOM 699 C CA . MET A 1 87 ? -14.558 -0.544 28.540 1.00 82.06 87 MET A CA 1
ATOM 700 C C . MET A 1 87 ? -14.309 -1.733 27.604 1.00 82.06 87 MET A C 1
ATOM 702 O O . MET A 1 87 ? -13.953 -1.512 26.444 1.00 82.06 87 MET A O 1
ATOM 706 N N . ARG A 1 88 ? -14.506 -2.971 28.082 1.00 83.31 88 ARG A N 1
ATOM 707 C CA . ARG A 1 88 ? -14.360 -4.189 27.272 1.00 83.31 88 ARG A CA 1
ATOM 708 C C . ARG A 1 88 ? -15.420 -4.263 26.181 1.00 83.31 88 ARG A C 1
ATOM 710 O O . ARG A 1 88 ? -15.079 -4.486 25.022 1.00 83.31 88 ARG A O 1
ATOM 717 N N . ASP A 1 89 ? -16.678 -4.038 26.535 1.00 86.81 89 ASP A N 1
ATOM 718 C CA . ASP A 1 89 ? -17.780 -4.122 25.576 1.00 86.81 89 ASP A CA 1
ATOM 719 C C . ASP A 1 89 ? -17.674 -3.006 24.527 1.00 86.81 89 ASP A C 1
ATOM 721 O O . ASP A 1 89 ? -17.795 -3.267 23.330 1.00 86.81 89 ASP A O 1
ATOM 725 N N . GLY A 1 90 ? -17.285 -1.795 24.947 1.00 84.69 90 GLY A N 1
ATOM 726 C CA . GLY A 1 90 ? -16.979 -0.700 24.026 1.00 84.69 90 GLY A CA 1
ATOM 727 C C . GLY A 1 90 ? -15.794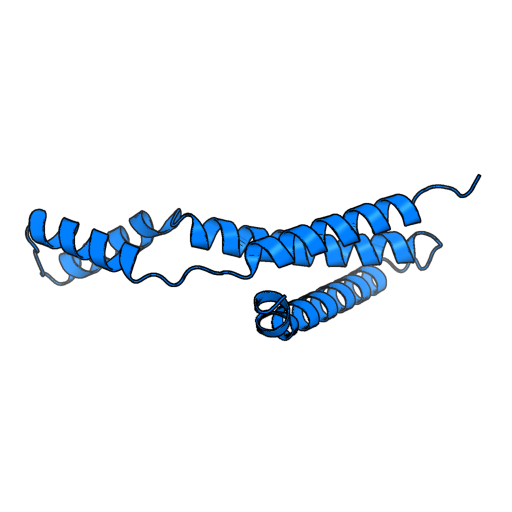 -0.992 23.095 1.00 84.69 90 GLY A C 1
ATOM 728 O O . GLY A 1 90 ? -15.814 -0.580 21.937 1.00 84.69 90 GLY A O 1
ATOM 729 N N . TYR A 1 91 ? -14.776 -1.728 23.558 1.00 83.50 91 TYR A N 1
ATOM 730 C CA . TYR A 1 91 ? -13.676 -2.171 22.695 1.00 83.50 91 TYR A CA 1
ATOM 731 C C . TYR A 1 91 ? -14.151 -3.185 21.647 1.00 83.50 91 TYR A C 1
ATOM 733 O O . TYR A 1 91 ? -13.811 -3.059 20.472 1.00 83.50 91 TYR A O 1
ATOM 741 N N . LEU A 1 92 ? -14.962 -4.167 22.050 1.00 84.06 92 LEU A N 1
ATOM 742 C CA . LEU A 1 92 ? -15.507 -5.176 21.137 1.00 84.06 92 LEU A CA 1
ATOM 743 C C . LEU A 1 92 ? -16.407 -4.544 20.068 1.00 84.06 92 LEU A C 1
ATOM 745 O O . LEU A 1 92 ? -16.318 -4.906 18.895 1.00 84.06 92 LEU A O 1
ATOM 749 N N . GLU A 1 93 ? -17.223 -3.563 20.448 1.00 85.12 93 GLU A N 1
ATOM 750 C CA . GLU A 1 93 ? -18.038 -2.784 19.516 1.00 85.12 93 GLU A CA 1
ATOM 751 C C . GLU A 1 93 ? -17.175 -1.919 18.582 1.00 85.12 93 GLU A C 1
ATOM 753 O O . GLU A 1 93 ? -17.416 -1.860 17.372 1.00 85.12 93 GLU A O 1
ATOM 758 N N . TYR A 1 94 ? -16.108 -1.307 19.103 1.00 82.44 94 TYR A N 1
ATOM 759 C CA . TYR A 1 94 ? -15.150 -0.538 18.307 1.00 82.44 94 TYR A CA 1
ATOM 760 C C . TYR A 1 94 ? -14.432 -1.394 17.254 1.00 82.44 94 TYR A C 1
ATOM 762 O O . TYR A 1 94 ? -14.300 -0.970 16.106 1.00 82.44 94 TYR A O 1
ATOM 770 N N . VAL A 1 95 ? -14.000 -2.604 17.613 1.00 81.69 95 VAL A N 1
ATOM 771 C CA . VAL A 1 95 ? -13.376 -3.543 16.667 1.00 81.69 95 VAL A CA 1
ATOM 772 C C . VAL A 1 95 ? -14.401 -4.025 15.639 1.00 81.69 95 VAL A C 1
ATOM 774 O O . VAL A 1 95 ? -14.133 -4.006 14.441 1.00 81.69 95 VAL A O 1
ATOM 777 N N . ARG A 1 96 ? -15.610 -4.399 16.078 1.00 80.12 96 ARG A N 1
ATOM 778 C CA . ARG A 1 96 ? -16.660 -4.923 15.189 1.00 80.12 96 ARG A CA 1
ATOM 779 C C . ARG A 1 96 ? -17.179 -3.881 14.189 1.00 80.12 96 ARG A C 1
ATOM 781 O O . ARG A 1 96 ? -17.576 -4.250 13.089 1.00 80.12 96 ARG A O 1
ATOM 788 N N . SER A 1 97 ? -17.168 -2.599 14.550 1.00 79.88 97 SER A N 1
ATOM 789 C CA . SER A 1 97 ? -17.616 -1.494 13.688 1.00 79.88 97 SER A CA 1
ATOM 790 C C . SER A 1 97 ? -16.560 -1.011 12.686 1.00 79.88 97 SER A C 1
ATOM 792 O O . SER A 1 97 ? -16.881 -0.213 11.800 1.00 79.88 97 SER A O 1
ATOM 794 N N . ARG A 1 98 ? -15.306 -1.484 12.769 1.00 75.44 98 ARG A N 1
ATOM 795 C CA . ARG A 1 98 ? -14.273 -1.087 11.808 1.00 75.44 98 ARG A CA 1
ATOM 796 C C . ARG A 1 98 ? -14.550 -1.633 10.413 1.00 75.44 98 ARG A C 1
ATOM 798 O O . ARG A 1 98 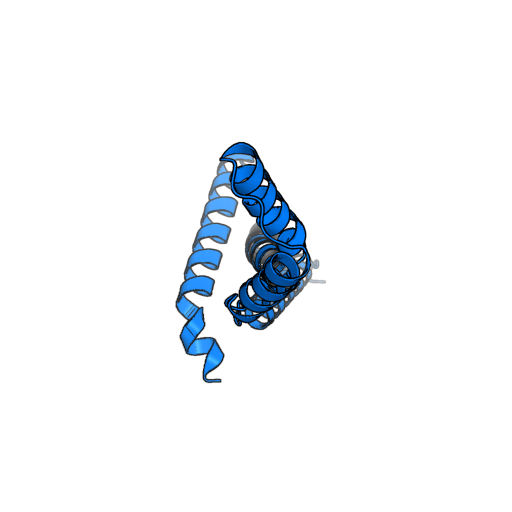? -14.835 -2.809 10.196 1.00 75.44 98 ARG A O 1
ATOM 805 N N . ARG A 1 99 ? -14.388 -0.752 9.428 1.00 70.94 99 ARG A N 1
ATOM 806 C CA . ARG A 1 99 ? -14.501 -1.098 8.014 1.00 70.94 99 ARG A CA 1
ATOM 807 C C . ARG A 1 99 ? -13.225 -1.806 7.562 1.00 70.94 99 ARG A C 1
ATOM 809 O O . ARG A 1 99 ? -12.147 -1.231 7.655 1.00 70.94 99 ARG A O 1
ATOM 816 N N . ARG A 1 100 ? -13.356 -3.026 7.038 1.00 73.88 100 ARG A N 1
ATOM 817 C CA . ARG A 1 100 ? -12.241 -3.746 6.409 1.00 73.88 100 ARG A CA 1
ATOM 818 C C . ARG A 1 100 ? -12.020 -3.263 4.976 1.00 73.88 100 ARG A C 1
ATOM 820 O O . ARG A 1 100 ? -12.966 -3.130 4.198 1.00 73.88 100 ARG A O 1
ATOM 827 N N . HIS A 1 101 ? -10.763 -3.037 4.635 1.00 76.25 101 HIS A N 1
ATOM 828 C CA . HIS A 1 101 ? -10.270 -2.723 3.302 1.00 76.25 101 HIS A CA 1
ATOM 829 C C . HIS A 1 101 ? -10.265 -3.989 2.436 1.00 76.25 101 HIS A C 1
ATOM 831 O O . HIS A 1 101 ? -9.419 -4.868 2.583 1.00 76.25 101 HIS A O 1
ATOM 837 N N . THR A 1 102 ? -11.254 -4.129 1.554 1.00 78.69 102 THR A N 1
ATOM 838 C CA . THR A 1 102 ? -11.433 -5.320 0.698 1.00 78.69 102 THR A CA 1
ATOM 839 C C . THR A 1 102 ? -10.570 -5.320 -0.569 1.00 78.69 102 THR A C 1
ATOM 841 O O . THR A 1 102 ? -10.616 -6.267 -1.349 1.00 78.69 102 THR A O 1
ATOM 844 N N . ASP A 1 103 ? -9.815 -4.251 -0.800 1.00 78.00 103 ASP A N 1
ATOM 845 C CA . ASP A 1 103 ? -8.942 -4.020 -1.953 1.00 78.00 103 ASP A CA 1
ATOM 846 C C . ASP A 1 103 ? -7.562 -4.678 -1.832 1.00 78.00 103 ASP A C 1
ATOM 848 O O . ASP A 1 103 ? -6.910 -4.911 -2.848 1.00 78.00 103 ASP A O 1
ATOM 852 N N . VAL A 1 104 ? -7.145 -5.048 -0.617 1.00 83.69 104 VAL A N 1
ATOM 853 C CA . VAL A 1 104 ? -5.830 -5.648 -0.323 1.00 83.69 104 VAL A CA 1
ATOM 854 C C . VAL A 1 104 ? -5.425 -6.783 -1.278 1.00 83.69 104 VAL A C 1
ATOM 856 O O . VAL A 1 104 ? -4.317 -6.718 -1.811 1.00 83.69 104 VAL A O 1
ATOM 859 N N . PRO A 1 105 ? -6.271 -7.797 -1.569 1.00 85.38 105 PRO A N 1
ATOM 860 C CA . PRO A 1 105 ? -5.855 -8.918 -2.415 1.00 85.38 105 PRO A CA 1
ATOM 861 C C . PRO A 1 105 ? -5.532 -8.471 -3.842 1.00 85.38 105 PRO A C 1
ATOM 863 O O . PRO A 1 105 ? -4.569 -8.936 -4.442 1.00 85.38 105 PRO A O 1
ATOM 866 N N . MET A 1 106 ? -6.317 -7.531 -4.376 1.00 86.94 106 MET A N 1
ATOM 867 C CA . MET A 1 106 ? -6.108 -6.981 -5.714 1.00 86.94 106 MET A CA 1
ATOM 868 C C . MET A 1 106 ? -4.795 -6.198 -5.783 1.00 86.94 106 MET A C 1
ATOM 870 O O . MET A 1 106 ? -4.036 -6.369 -6.733 1.00 86.94 106 MET A O 1
ATOM 874 N N . LEU A 1 107 ? -4.509 -5.374 -4.772 1.00 87.56 107 LEU A N 1
ATOM 875 C CA . LEU A 1 107 ? -3.273 -4.593 -4.703 1.00 87.56 107 LEU A CA 1
ATOM 876 C C . LEU A 1 107 ? -2.035 -5.494 -4.626 1.00 87.56 107 LEU A C 1
ATOM 878 O O . LEU A 1 107 ? -1.056 -5.235 -5.316 1.00 87.56 107 LEU A O 1
ATOM 882 N N . MET A 1 108 ? -2.104 -6.575 -3.847 1.00 90.31 108 MET A N 1
ATOM 883 C CA . MET A 1 108 ? -1.015 -7.548 -3.710 1.00 90.31 108 MET A CA 1
ATOM 884 C C . MET A 1 108 ? -0.752 -8.310 -5.010 1.00 90.31 108 MET A C 1
ATOM 886 O O . MET A 1 108 ? 0.400 -8.474 -5.404 1.00 90.31 108 MET A O 1
ATOM 890 N N . VAL A 1 109 ? -1.810 -8.727 -5.713 1.00 91.38 109 VAL A N 1
ATOM 891 C CA . VAL A 1 109 ? -1.681 -9.384 -7.024 1.00 91.38 109 VAL A CA 1
ATOM 892 C C . VAL A 1 109 ? -1.083 -8.431 -8.061 1.00 91.38 109 VAL A C 1
ATOM 894 O O . VAL A 1 109 ? -0.200 -8.836 -8.811 1.00 91.38 109 VAL A O 1
ATOM 897 N N . LEU A 1 110 ? -1.513 -7.164 -8.090 1.00 90.00 110 LEU A N 1
ATOM 898 C CA . LEU A 1 110 ? -0.936 -6.157 -8.986 1.00 90.00 110 LEU A CA 1
ATOM 899 C C . LEU A 1 110 ? 0.534 -5.882 -8.656 1.00 90.00 110 LEU A C 1
ATOM 901 O O . LEU A 1 110 ? 1.357 -5.852 -9.567 1.00 90.00 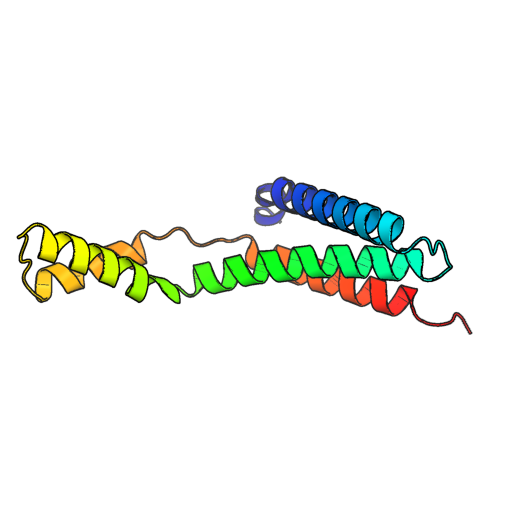110 LEU A O 1
ATOM 905 N N . ALA A 1 111 ? 0.879 -5.746 -7.373 1.00 92.06 111 ALA A N 1
ATOM 906 C CA . ALA A 1 111 ? 2.261 -5.585 -6.932 1.00 92.06 111 ALA A CA 1
ATOM 907 C C . ALA A 1 111 ? 3.142 -6.753 -7.397 1.00 92.06 111 ALA A C 1
ATOM 909 O O . ALA A 1 111 ? 4.179 -6.530 -8.019 1.00 92.06 111 ALA A O 1
ATOM 910 N N . ALA A 1 112 ? 2.705 -7.993 -7.155 1.00 92.31 112 ALA A N 1
ATOM 911 C CA . ALA A 1 112 ? 3.423 -9.188 -7.586 1.00 92.31 112 ALA A CA 1
ATOM 912 C C . ALA A 1 112 ? 3.550 -9.261 -9.116 1.00 92.31 112 ALA A C 1
ATOM 914 O O . ALA A 1 112 ? 4.631 -9.542 -9.628 1.00 92.31 112 ALA A O 1
ATOM 915 N N . GLY A 1 113 ? 2.478 -8.950 -9.851 1.00 91.75 113 GLY A N 1
ATOM 916 C CA . GLY A 1 113 ? 2.480 -8.932 -11.313 1.00 91.75 113 GLY A CA 1
ATOM 917 C C . GLY A 1 113 ? 3.487 -7.933 -11.886 1.00 91.75 113 GLY A C 1
ATOM 918 O O . GLY A 1 113 ? 4.326 -8.309 -12.700 1.00 91.75 113 GLY A O 1
ATOM 919 N N . PHE A 1 114 ? 3.463 -6.680 -11.424 1.00 90.75 114 PHE A N 1
ATOM 920 C CA . PHE A 1 114 ? 4.424 -5.663 -11.864 1.00 90.75 114 PHE A CA 1
ATOM 921 C C . PHE A 1 114 ? 5.863 -5.995 -11.457 1.00 90.75 114 PHE A C 1
ATOM 923 O O . PHE A 1 114 ? 6.785 -5.736 -12.226 1.00 90.75 114 PHE A O 1
ATOM 930 N N . PHE A 1 115 ? 6.064 -6.607 -10.289 1.00 91.50 115 PHE A N 1
ATOM 931 C CA . PHE A 1 115 ? 7.385 -7.039 -9.840 1.00 91.50 115 PHE A CA 1
ATOM 932 C C . PHE A 1 115 ? 7.960 -8.147 -10.731 1.00 91.50 115 PHE A C 1
ATOM 934 O O . PHE A 1 115 ? 9.103 -8.053 -11.170 1.00 91.50 115 PHE A O 1
ATOM 941 N N . ILE A 1 116 ? 7.160 -9.163 -11.069 1.00 91.88 116 ILE A N 1
ATOM 942 C CA . ILE A 1 116 ? 7.578 -10.230 -11.991 1.00 91.88 116 ILE A CA 1
ATOM 943 C C . ILE A 1 116 ? 7.881 -9.649 -13.376 1.00 91.88 116 ILE A C 1
ATOM 945 O O . ILE A 1 116 ? 8.906 -9.981 -13.963 1.00 91.88 116 ILE A O 1
ATOM 949 N N . LEU A 1 117 ? 7.034 -8.749 -13.886 1.00 89.50 117 LEU A N 1
ATOM 950 C CA . LEU A 1 117 ? 7.280 -8.078 -15.166 1.00 89.50 117 LEU A CA 1
ATOM 951 C C . LEU A 1 117 ? 8.565 -7.243 -15.143 1.00 89.50 117 LEU A C 1
ATOM 953 O O . LEU A 1 117 ? 9.289 -7.234 -16.132 1.00 89.50 117 LEU A O 1
ATOM 957 N N . SER A 1 118 ? 8.871 -6.581 -14.024 1.00 89.31 118 SER A N 1
ATOM 958 C CA . SER A 1 118 ? 10.146 -5.881 -13.836 1.00 89.31 118 SER A CA 1
ATOM 959 C C . SER A 1 118 ? 11.329 -6.846 -13.928 1.00 89.31 118 SER A C 1
ATOM 961 O O . SER A 1 118 ? 12.255 -6.587 -14.691 1.00 89.31 118 SER A O 1
ATOM 963 N N . LEU A 1 119 ? 11.274 -7.986 -13.231 1.00 87.81 119 LEU A N 1
ATOM 964 C CA . LEU A 1 119 ? 12.331 -8.997 -13.294 1.00 87.81 119 LEU A CA 1
ATOM 965 C C . LEU A 1 119 ? 12.521 -9.525 -14.718 1.00 87.81 119 LEU A C 1
ATOM 967 O O . LEU A 1 119 ? 13.647 -9.562 -15.208 1.00 87.81 119 LEU A O 1
ATOM 971 N N . LEU A 1 120 ? 11.431 -9.862 -15.409 1.00 87.44 120 LEU A N 1
ATOM 972 C CA . LEU A 1 120 ? 11.475 -10.324 -16.799 1.00 87.44 120 LEU A CA 1
ATOM 973 C C . LEU A 1 120 ? 12.059 -9.264 -17.738 1.00 87.44 120 LEU A C 1
ATOM 975 O O . LEU A 1 120 ? 12.879 -9.592 -18.587 1.00 87.44 120 LEU A O 1
ATOM 979 N N . ALA A 1 121 ? 11.691 -7.994 -17.555 1.00 83.88 121 ALA A N 1
ATOM 980 C CA . ALA A 1 121 ? 12.234 -6.881 -18.331 1.00 83.88 121 ALA A CA 1
ATOM 981 C C . ALA A 1 121 ? 13.712 -6.581 -18.019 1.00 83.88 121 ALA A C 1
ATOM 983 O O . ALA A 1 121 ? 14.357 -5.864 -18.779 1.00 83.88 121 ALA A O 1
ATOM 984 N N . SER A 1 122 ? 14.241 -7.091 -16.903 1.00 81.94 122 SER A N 1
ATOM 985 C CA . SER A 1 122 ? 15.649 -6.938 -16.519 1.00 81.94 122 SER A CA 1
ATOM 986 C C . SER A 1 122 ? 16.550 -8.086 -16.981 1.00 81.94 122 SER A C 1
ATOM 988 O O . SER A 1 122 ? 17.771 -7.972 -16.874 1.00 81.94 122 SER A O 1
ATOM 990 N N . LEU A 1 123 ? 15.977 -9.187 -17.483 1.00 80.69 123 LEU A N 1
ATOM 991 C CA . LEU A 1 123 ? 16.760 -10.309 -17.991 1.00 80.69 123 LEU A CA 1
ATOM 992 C C . LEU A 1 123 ? 17.443 -9.918 -19.314 1.00 80.69 123 LEU A C 1
ATOM 994 O O . LEU A 1 123 ? 16.783 -9.358 -20.192 1.00 80.69 123 LEU A O 1
ATOM 998 N N . PRO A 1 124 ? 18.742 -10.221 -19.493 1.00 62.03 124 PRO A N 1
ATOM 999 C CA . PRO A 1 124 ? 19.381 -10.076 -20.791 1.00 62.03 124 PRO A CA 1
ATOM 1000 C C . PRO A 1 124 ? 18.700 -11.038 -21.768 1.00 62.03 124 PRO A C 1
ATOM 1002 O O . PRO A 1 124 ? 18.642 -12.243 -21.522 1.00 62.03 124 PRO A O 1
ATOM 1005 N N . VAL A 1 125 ? 18.151 -10.497 -22.858 1.00 58.56 125 VAL A N 1
ATOM 1006 C CA . VAL A 1 125 ? 17.729 -11.305 -24.006 1.00 58.56 125 VAL A CA 1
ATOM 1007 C C . VAL A 1 125 ? 18.995 -11.981 -24.531 1.00 58.56 125 VAL A C 1
ATOM 1009 O O . VAL A 1 125 ? 19.924 -11.290 -24.949 1.00 58.56 125 VAL A O 1
ATOM 1012 N N . LEU A 1 126 ? 19.054 -13.303 -24.384 1.00 42.53 126 LEU A N 1
ATOM 1013 C CA . LEU A 1 126 ? 20.136 -14.157 -24.873 1.00 42.53 126 LEU A CA 1
ATOM 1014 C C . LEU A 1 126 ? 20.059 -14.286 -26.397 1.00 42.53 126 LEU A C 1
ATOM 1016 O O . LEU A 1 126 ? 18.919 -14.395 -26.906 1.00 42.53 126 LEU A O 1
#

Radius of gyration: 21.29 Å; chains: 1; bounding box: 38×28×60 Å